Protein AF-A0A2A4NAD3-F1 (afdb_monomer_lite)

Foldseek 3Di:
DADDPVLLVVLLVVLVVLPDPDPVVSVVCSVVLRVQLVVVVVVVDDSVVSNVVSVCVCPRSSSVVVNVVVVVVVVVVLVVVVVVVVVVVVVVLVVLVVVLVCLLVVQVVVCVVVVHCVSNVVSVVVSVVSVVCVVVPDDCPVVVVVSVD

Sequence (149 aa):
MTLTEEQIDIVDQGIYKSGVTMQSLRHDLLDHISCSIEDKMEDGMDFRESFIETFRAFGLGGLRRVQKNTEYTVANRRSFWHYVAISLDYSINVMYLLGSIAYTLLPFVFAYFAGDIKVAIICSPFTLTGLYILRYGIDYKKFALRYLY

Structure (mmCIF, N/CA/C/O backbone):
data_AF-A0A2A4NAD3-F1
#
_entry.id   AF-A0A2A4NAD3-F1
#
loop_
_atom_site.group_PDB
_atom_site.id
_atom_site.type_symbol
_atom_site.label_atom_id
_atom_site.label_alt_id
_atom_site.label_comp_id
_atom_site.label_asym_id
_atom_site.label_entity_id
_atom_site.label_seq_id
_atom_site.pdbx_PDB_ins_code
_atom_site.Cartn_x
_atom_site.Cartn_y
_atom_site.Cartn_z
_atom_site.occupancy
_atom_site.B_iso_or_equiv
_atom_site.auth_seq_id
_atom_site.auth_comp_id
_atom_site.auth_asym_id
_atom_site.auth_atom_id
_atom_site.pdbx_PDB_model_num
ATOM 1 N N . MET A 1 1 ? -4.810 0.269 30.460 1.00 69.81 1 MET A N 1
ATOM 2 C CA . MET A 1 1 ? -5.530 -0.988 30.846 1.00 69.81 1 MET A CA 1
ATOM 3 C C . MET A 1 1 ? -5.542 -1.920 29.626 1.00 69.81 1 MET A C 1
ATOM 5 O O . MET A 1 1 ? -5.452 -1.380 28.541 1.00 69.81 1 MET A O 1
ATOM 9 N N . THR A 1 2 ? -5.612 -3.257 29.736 1.00 84.12 2 THR A N 1
ATOM 10 C CA . THR A 1 2 ? -5.601 -4.150 28.543 1.00 84.12 2 THR A CA 1
ATOM 11 C C . THR A 1 2 ? -6.909 -4.917 28.383 1.00 84.12 2 THR A C 1
ATOM 13 O O . THR A 1 2 ? -7.416 -5.457 29.373 1.00 84.12 2 THR A O 1
ATOM 16 N N . LEU A 1 3 ? -7.437 -5.000 27.160 1.00 89.69 3 LEU A N 1
ATOM 17 C CA . LEU A 1 3 ? -8.633 -5.790 26.864 1.00 89.69 3 LEU A CA 1
ATOM 18 C C . LEU A 1 3 ? -8.374 -7.292 27.022 1.00 89.69 3 LEU A C 1
ATOM 20 O O . LEU A 1 3 ? -7.286 -7.804 26.765 1.00 89.69 3 LEU A O 1
ATOM 24 N N . THR A 1 4 ? -9.408 -8.012 27.446 1.00 93.00 4 THR A N 1
ATOM 25 C CA . THR A 1 4 ? -9.416 -9.480 27.455 1.00 93.00 4 THR A CA 1
ATOM 26 C C . THR A 1 4 ? -9.691 -10.033 26.055 1.00 93.00 4 THR A C 1
ATOM 28 O O . THR A 1 4 ? -10.346 -9.380 25.245 1.00 93.00 4 THR A O 1
ATOM 31 N N . GLU A 1 5 ? -9.273 -11.271 25.787 1.00 91.50 5 GLU A N 1
ATOM 32 C CA . GLU A 1 5 ? -9.544 -11.965 24.513 1.00 91.50 5 GLU A CA 1
ATOM 33 C C . GLU A 1 5 ? -11.044 -11.992 24.156 1.00 91.50 5 GLU A C 1
ATOM 35 O O . GLU A 1 5 ? -11.425 -11.790 23.006 1.00 91.50 5 GLU A O 1
ATOM 40 N N . GLU A 1 6 ? -11.920 -12.164 25.151 1.00 92.88 6 GLU A N 1
ATOM 41 C CA . GLU A 1 6 ? -13.376 -12.132 24.950 1.00 92.88 6 GLU A CA 1
ATOM 42 C C . GLU A 1 6 ? -13.867 -10.746 24.505 1.00 92.88 6 GLU A C 1
ATOM 44 O O . GLU A 1 6 ? -14.735 -10.629 23.640 1.00 92.88 6 GLU A O 1
ATOM 49 N N . GLN A 1 7 ? -13.302 -9.677 25.069 1.00 93.31 7 GLN A N 1
ATOM 50 C CA . GLN A 1 7 ? -13.629 -8.306 24.677 1.00 93.31 7 GLN A CA 1
ATOM 51 C C . GLN A 1 7 ? -13.098 -7.971 23.283 1.00 93.31 7 GLN A C 1
ATOM 53 O O . GLN A 1 7 ? -13.789 -7.290 22.526 1.00 93.31 7 GLN A O 1
ATOM 58 N N . ILE A 1 8 ? -11.917 -8.477 22.924 1.00 94.25 8 ILE A N 1
ATOM 59 C CA . ILE A 1 8 ? -11.346 -8.332 21.581 1.00 94.25 8 ILE A CA 1
ATOM 60 C C . ILE A 1 8 ? -12.257 -9.005 20.544 1.00 94.25 8 ILE A C 1
ATOM 62 O O . ILE A 1 8 ? -12.560 -8.394 19.518 1.00 94.25 8 ILE A O 1
ATOM 66 N N . ASP A 1 9 ? -12.782 -10.202 20.828 1.00 94.88 9 ASP A N 1
ATOM 67 C CA . ASP A 1 9 ? -13.739 -10.870 19.932 1.00 94.88 9 ASP A CA 1
ATOM 68 C C . ASP A 1 9 ? -15.044 -10.067 19.781 1.00 94.88 9 ASP A C 1
ATOM 70 O O . ASP A 1 9 ? -15.564 -9.902 18.675 1.00 94.88 9 ASP A O 1
ATOM 74 N N . ILE A 1 10 ? -15.548 -9.471 20.870 1.00 94.88 10 ILE A N 1
ATOM 75 C CA . ILE A 1 10 ? -16.709 -8.565 20.815 1.00 94.88 10 ILE A CA 1
ATOM 76 C C . ILE A 1 10 ? -16.428 -7.366 19.896 1.00 94.88 10 ILE A C 1
ATOM 78 O O . ILE A 1 10 ? -17.304 -6.967 19.117 1.00 94.88 10 ILE A O 1
ATOM 82 N N . VAL A 1 11 ? -15.221 -6.798 19.960 1.00 94.75 11 VAL A N 1
ATOM 83 C CA . VAL A 1 11 ? -14.804 -5.690 19.094 1.00 94.75 11 VAL A CA 1
ATOM 84 C C . VAL A 1 11 ? -14.717 -6.130 17.634 1.00 94.75 11 VAL A C 1
ATOM 86 O O . VAL A 1 11 ? -15.333 -5.475 16.787 1.00 94.75 11 VAL A O 1
ATOM 89 N N . ASP A 1 12 ? -14.061 -7.253 17.324 1.00 94.75 12 ASP A N 1
ATOM 90 C CA . ASP A 1 12 ? -13.956 -7.769 15.947 1.00 94.75 12 ASP A CA 1
ATOM 91 C C . ASP A 1 12 ? -15.343 -8.055 15.351 1.00 94.75 12 ASP A C 1
ATOM 93 O O . ASP A 1 12 ? -15.659 -7.632 14.232 1.00 94.75 12 ASP A O 1
ATOM 97 N N . GLN A 1 13 ? -16.240 -8.666 16.132 1.00 94.00 13 GLN A N 1
ATOM 98 C CA 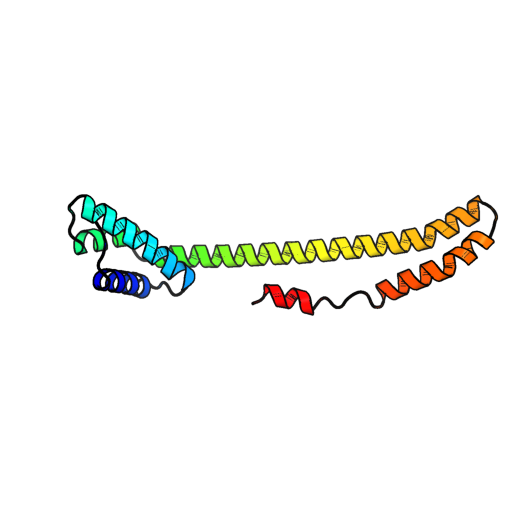. GLN A 1 13 ? -17.628 -8.869 15.723 1.00 94.00 13 GLN A CA 1
ATOM 99 C C . GLN A 1 13 ? -18.372 -7.547 15.492 1.00 94.00 13 GLN A C 1
ATOM 101 O O . GLN A 1 13 ? -19.190 -7.455 14.572 1.00 94.00 13 GLN A O 1
ATOM 106 N N . GLY A 1 14 ? -18.115 -6.518 16.303 1.00 92.31 14 GLY A N 1
ATOM 107 C CA . GLY A 1 14 ? -18.671 -5.176 16.124 1.00 92.31 14 GLY A CA 1
ATOM 108 C C . GLY A 1 14 ? -18.222 -4.528 14.810 1.00 92.31 14 GLY A C 1
ATOM 109 O O . GLY A 1 14 ? -19.046 -3.978 14.067 1.00 92.31 14 GLY A O 1
ATOM 110 N N . ILE A 1 15 ? -16.936 -4.651 14.475 1.00 93.38 15 ILE A N 1
ATOM 111 C CA . ILE A 1 15 ? -16.359 -4.157 13.217 1.00 93.38 15 ILE A CA 1
ATOM 112 C C . ILE A 1 15 ? -16.960 -4.913 12.026 1.00 93.38 15 ILE A C 1
ATOM 114 O O . ILE A 1 15 ? -17.416 -4.294 11.059 1.00 93.38 15 ILE A O 1
ATOM 118 N N . TYR A 1 16 ? -17.047 -6.242 12.117 1.00 91.38 16 TYR A N 1
ATOM 119 C CA . TYR A 1 16 ? -17.644 -7.079 11.079 1.00 91.38 16 TYR A CA 1
ATOM 120 C C . TYR A 1 16 ? -19.122 -6.733 10.834 1.00 91.38 16 TYR A C 1
ATOM 122 O O . TYR A 1 16 ? -19.528 -6.488 9.696 1.00 91.38 16 TYR A O 1
ATOM 130 N N . LYS A 1 17 ? -19.926 -6.610 11.901 1.00 91.31 17 LYS A N 1
ATOM 131 C CA . LYS A 1 17 ? -21.349 -6.216 11.823 1.00 91.31 17 LYS A CA 1
ATOM 132 C C . LYS A 1 17 ? -21.550 -4.808 11.261 1.00 91.31 17 LYS A C 1
ATOM 134 O O . LYS A 1 17 ? -22.594 -4.528 10.678 1.00 91.31 17 LYS A O 1
ATOM 139 N N . SER A 1 18 ? -20.547 -3.940 11.377 1.00 88.38 18 SER A N 1
ATOM 140 C CA . SER A 1 18 ? -20.560 -2.597 10.784 1.00 88.38 18 SER A CA 1
ATOM 141 C C . SER A 1 18 ? -20.356 -2.599 9.260 1.00 88.38 18 SER A C 1
ATOM 143 O O . SER A 1 18 ? -20.428 -1.544 8.623 1.00 88.38 18 SER A O 1
ATOM 145 N N . GLY A 1 19 ? -20.144 -3.777 8.658 1.00 87.19 19 GLY A N 1
ATOM 146 C CA . GLY A 1 19 ? -20.051 -3.975 7.213 1.00 87.19 19 GLY A CA 1
ATOM 147 C C . GLY A 1 19 ? -18.632 -3.878 6.657 1.00 87.19 19 GLY A C 1
ATOM 148 O O . GLY A 1 19 ? -18.482 -3.631 5.461 1.00 87.19 19 GLY A O 1
ATOM 149 N N . VAL A 1 20 ? -17.609 -4.043 7.503 1.00 91.75 20 VAL A N 1
ATOM 150 C CA . VAL A 1 20 ? -16.210 -4.111 7.065 1.00 91.75 20 VAL A CA 1
ATOM 151 C C . VAL A 1 20 ? -15.900 -5.533 6.589 1.00 91.75 20 VAL A C 1
ATOM 153 O O . VAL A 1 20 ? -15.885 -6.477 7.375 1.00 91.75 20 VAL A O 1
ATOM 156 N N . THR A 1 21 ? -15.662 -5.691 5.290 1.00 89.81 21 THR A N 1
ATOM 157 C CA . THR A 1 21 ? -15.355 -6.968 4.627 1.00 89.81 21 THR A CA 1
ATOM 158 C C . THR A 1 21 ? -13.881 -7.112 4.254 1.00 89.81 21 THR A C 1
ATOM 160 O O . THR A 1 21 ? -13.426 -8.224 3.997 1.00 89.81 21 THR A O 1
ATOM 163 N N . MET A 1 22 ? -13.123 -6.013 4.194 1.00 89.31 22 MET A N 1
ATOM 164 C CA . MET A 1 22 ? -11.706 -6.053 3.826 1.00 89.31 22 MET A CA 1
ATOM 165 C C . MET A 1 22 ? -10.851 -6.498 5.020 1.00 89.31 22 MET A C 1
ATOM 167 O O . MET A 1 22 ? -10.743 -5.773 6.004 1.00 89.31 22 MET A O 1
ATOM 171 N N . GLN A 1 23 ? -10.229 -7.679 4.925 1.00 89.88 23 GLN A N 1
ATOM 172 C CA . GLN A 1 23 ? -9.534 -8.322 6.050 1.00 89.88 23 GLN A CA 1
ATOM 173 C C . GLN A 1 23 ? -8.359 -7.505 6.603 1.00 89.88 23 GLN A C 1
ATOM 175 O O . GLN A 1 23 ? -8.239 -7.381 7.817 1.00 89.88 23 GLN A O 1
ATOM 180 N N . SER A 1 24 ? -7.521 -6.932 5.732 1.00 88.56 24 SER A N 1
ATOM 181 C CA . SER A 1 24 ? -6.380 -6.106 6.155 1.00 88.56 24 SER A CA 1
ATOM 182 C C . SER A 1 24 ? -6.840 -4.900 6.968 1.00 88.56 24 SER A C 1
ATOM 184 O O . SER A 1 24 ? -6.401 -4.707 8.092 1.00 88.56 24 SER A O 1
ATOM 186 N N . LEU A 1 25 ? -7.825 -4.163 6.454 1.00 92.44 25 LEU A N 1
ATOM 187 C CA . LEU A 1 25 ? -8.406 -3.034 7.172 1.00 92.44 25 LEU A CA 1
ATOM 188 C C . LEU A 1 25 ? -9.136 -3.461 8.444 1.00 92.44 25 LEU A C 1
ATOM 190 O O . LEU A 1 25 ? -9.126 -2.713 9.409 1.00 92.44 25 LEU A O 1
ATOM 194 N N . ARG A 1 26 ? -9.785 -4.630 8.471 1.00 93.31 26 ARG A N 1
ATOM 195 C CA . ARG A 1 26 ? -10.425 -5.127 9.694 1.00 93.31 26 ARG A CA 1
ATOM 196 C C . ARG A 1 26 ? -9.398 -5.328 10.806 1.00 93.31 26 ARG A C 1
ATOM 198 O O . ARG A 1 26 ? -9.680 -4.948 11.932 1.00 93.31 26 ARG A O 1
ATOM 205 N N . HIS A 1 27 ? -8.230 -5.880 10.481 1.00 92.62 27 HIS A N 1
ATOM 206 C CA . HIS A 1 27 ? -7.140 -6.052 11.439 1.00 92.62 27 HIS A CA 1
ATOM 207 C C . HIS A 1 27 ? -6.610 -4.703 11.944 1.00 92.62 27 HIS A C 1
ATOM 209 O O . HIS A 1 27 ? -6.535 -4.503 13.151 1.00 92.62 27 HIS A O 1
ATOM 215 N N . ASP A 1 28 ? -6.367 -3.750 11.038 1.00 92.69 28 ASP A N 1
ATOM 216 C CA . ASP A 1 28 ? -5.915 -2.400 11.405 1.00 92.69 28 ASP A CA 1
ATOM 217 C C . ASP A 1 28 ? -6.958 -1.658 12.266 1.00 92.69 28 ASP A C 1
ATOM 219 O O . ASP A 1 28 ? -6.629 -0.965 13.227 1.00 92.69 28 ASP A O 1
ATOM 223 N N . LEU A 1 29 ? -8.245 -1.806 11.933 1.00 94.12 29 LEU A N 1
ATOM 224 C CA . LEU A 1 29 ? -9.343 -1.230 12.708 1.00 94.12 29 LEU A CA 1
ATOM 225 C C . LEU A 1 29 ? -9.490 -1.902 14.069 1.00 94.12 29 LEU A C 1
ATOM 227 O O . LEU A 1 29 ? -9.814 -1.209 15.026 1.00 94.12 29 LEU A O 1
ATOM 231 N N . LEU A 1 30 ? -9.281 -3.216 14.163 1.00 95.25 30 LEU A N 1
ATOM 232 C CA . LEU A 1 30 ? -9.338 -3.938 15.430 1.00 95.25 30 LEU A CA 1
ATOM 233 C C . LEU A 1 30 ? -8.277 -3.408 16.390 1.00 95.25 30 LEU A C 1
ATOM 235 O O . LEU A 1 30 ? -8.620 -3.103 17.527 1.00 95.25 30 LEU A O 1
ATOM 239 N N . ASP A 1 31 ? -7.045 -3.226 15.919 1.00 94.12 31 ASP A N 1
ATOM 240 C CA . ASP A 1 31 ? -5.946 -2.678 16.719 1.00 94.12 31 ASP A CA 1
ATOM 241 C C . ASP A 1 31 ? -6.266 -1.248 17.188 1.00 94.12 31 ASP A C 1
ATOM 243 O O . ASP A 1 31 ? -6.340 -0.968 18.384 1.00 94.12 31 ASP A O 1
ATOM 247 N N . HIS A 1 32 ? -6.612 -0.357 16.254 1.00 93.38 32 HIS A N 1
ATOM 248 C CA . HIS A 1 32 ? -6.914 1.038 16.579 1.00 93.38 32 HIS A CA 1
ATOM 249 C C . HIS A 1 32 ? -8.144 1.228 17.474 1.00 93.38 32 HIS A C 1
ATOM 251 O O . HIS A 1 32 ? -8.141 2.089 18.355 1.00 93.38 32 HIS A O 1
ATOM 257 N N . ILE A 1 33 ? -9.214 0.463 17.247 1.00 94.75 33 ILE A N 1
ATOM 258 C CA . ILE A 1 33 ? -10.427 0.547 18.069 1.00 94.75 33 ILE A CA 1
ATOM 259 C C . ILE A 1 33 ? -10.162 -0.041 19.454 1.00 94.75 33 ILE A C 1
ATOM 261 O O . ILE A 1 33 ? -10.637 0.532 20.432 1.00 94.75 33 ILE A O 1
ATOM 265 N N . SER A 1 34 ? -9.394 -1.129 19.550 1.00 95.12 34 SER A N 1
ATOM 266 C CA . SER A 1 34 ? -9.009 -1.723 20.834 1.00 95.12 34 SER A CA 1
ATOM 267 C C . SER A 1 34 ? -8.216 -0.732 21.678 1.00 95.12 34 SER A C 1
ATOM 269 O O . SER A 1 34 ? -8.659 -0.424 22.781 1.00 95.12 34 SER A O 1
ATOM 271 N N . CYS A 1 35 ? -7.156 -0.124 21.131 1.00 94.19 35 CYS A N 1
ATOM 272 C CA . CYS A 1 35 ? -6.388 0.896 21.852 1.00 94.19 35 CYS A CA 1
ATOM 273 C C . CYS A 1 35 ? -7.265 2.080 22.288 1.00 94.19 35 CYS A C 1
ATOM 275 O O . CYS A 1 35 ? -7.202 2.515 23.431 1.00 94.19 35 CYS A O 1
ATOM 277 N N . SER A 1 36 ? -8.163 2.562 21.420 1.00 94.75 36 SER A N 1
ATOM 278 C CA . SER A 1 36 ? -9.056 3.669 21.786 1.00 94.75 36 SER A CA 1
ATOM 279 C C . SER A 1 36 ? -10.049 3.312 22.900 1.00 94.75 36 SER A C 1
ATOM 281 O O . SER A 1 36 ? -10.497 4.210 23.614 1.00 94.75 36 SER A O 1
ATOM 283 N N . ILE A 1 37 ? -10.452 2.045 23.019 1.00 95.56 37 ILE A N 1
ATOM 284 C CA . ILE A 1 37 ? -11.297 1.570 24.121 1.00 95.56 37 ILE A CA 1
ATOM 285 C C . ILE A 1 37 ? -10.460 1.449 25.398 1.00 95.56 37 ILE A C 1
ATOM 287 O O . ILE A 1 37 ? -10.928 1.849 26.459 1.00 95.56 37 ILE A O 1
ATOM 291 N N . GLU A 1 38 ? -9.235 0.936 25.296 1.00 95.00 38 GLU A N 1
ATOM 292 C CA . GLU A 1 38 ? -8.295 0.809 26.414 1.00 95.00 38 GLU A CA 1
ATOM 293 C C . GLU A 1 38 ? -7.969 2.157 27.056 1.00 95.00 38 GLU A C 1
ATOM 295 O O . GLU A 1 38 ? -8.030 2.261 28.282 1.00 95.00 38 GLU A O 1
ATOM 300 N N . ASP A 1 39 ? -7.715 3.187 26.244 1.00 94.69 39 ASP A N 1
ATOM 301 C CA . ASP A 1 39 ? -7.455 4.555 26.707 1.00 94.69 39 ASP A CA 1
ATOM 302 C C . ASP A 1 39 ? -8.638 5.098 27.529 1.00 94.69 39 ASP A C 1
ATOM 304 O O . ASP A 1 39 ? -8.475 5.621 28.628 1.00 94.69 39 ASP A O 1
ATOM 308 N N . LYS A 1 40 ? -9.868 4.901 27.044 1.00 93.62 40 LYS A N 1
ATOM 309 C CA . LYS A 1 40 ? -11.086 5.345 27.743 1.00 93.62 40 LYS A CA 1
ATOM 310 C C . LYS A 1 40 ? -11.350 4.574 29.029 1.00 93.62 40 LYS A C 1
ATOM 312 O O . LYS A 1 40 ? -11.830 5.142 30.009 1.00 93.62 40 LYS A O 1
ATOM 317 N N . MET A 1 41 ? -11.041 3.281 29.030 1.00 94.62 41 MET A N 1
ATOM 318 C CA . MET A 1 41 ? -11.124 2.465 30.236 1.00 94.62 41 MET A CA 1
ATOM 319 C C . MET A 1 41 ? -10.084 2.892 31.276 1.00 94.62 41 MET A C 1
ATOM 321 O O . MET A 1 41 ? -10.352 2.819 32.474 1.00 94.62 41 MET A O 1
ATOM 325 N N . GLU A 1 42 ? -8.919 3.373 30.840 1.00 93.69 42 GLU A N 1
ATOM 326 C CA . GLU A 1 42 ? -7.904 3.954 31.723 1.00 93.69 42 GLU A CA 1
ATOM 327 C C . GLU A 1 42 ? -8.364 5.275 32.356 1.00 93.69 42 GLU A C 1
ATOM 329 O O . GLU A 1 42 ? -8.108 5.503 33.538 1.00 93.69 42 GLU A O 1
ATOM 334 N N . ASP A 1 43 ? -9.161 6.063 31.631 1.00 92.06 43 ASP A N 1
ATOM 335 C CA . ASP A 1 43 ? -9.845 7.259 32.145 1.00 92.06 43 ASP A CA 1
ATOM 336 C C . ASP A 1 43 ? -11.034 6.943 33.083 1.00 92.06 43 ASP A C 1
ATOM 338 O O . ASP A 1 43 ? -11.702 7.847 33.594 1.00 92.06 43 ASP A O 1
ATOM 342 N N . GLY A 1 44 ? -11.295 5.659 33.353 1.00 91.19 44 GLY A N 1
ATOM 343 C CA . GLY A 1 44 ? -12.286 5.191 34.323 1.00 91.19 44 GLY A CA 1
ATOM 344 C C . GLY A 1 44 ? -13.663 4.850 33.747 1.00 91.19 44 GLY A C 1
ATOM 345 O O . GLY A 1 44 ? -14.567 4.550 34.530 1.00 91.19 44 GLY A O 1
ATOM 346 N N . MET A 1 45 ? -13.847 4.865 32.420 1.00 93.00 45 MET A N 1
ATOM 347 C CA . MET A 1 45 ? -15.080 4.364 31.796 1.00 93.00 45 MET A CA 1
ATOM 348 C C . MET A 1 45 ? -15.161 2.837 31.834 1.00 93.00 45 MET A C 1
ATOM 350 O O . MET A 1 45 ? -14.160 2.122 31.775 1.00 93.00 45 MET A O 1
ATOM 354 N N . ASP A 1 46 ? -16.385 2.307 31.864 1.00 94.56 46 ASP A N 1
ATOM 355 C CA . ASP A 1 46 ? -16.585 0.873 31.683 1.00 94.56 46 ASP A CA 1
ATOM 356 C C . ASP A 1 46 ? -16.374 0.455 30.212 1.00 94.56 46 ASP A C 1
ATOM 358 O O . ASP A 1 46 ? -16.441 1.268 29.284 1.00 94.56 46 ASP A O 1
ATOM 362 N N . PHE A 1 47 ? -16.114 -0.834 29.980 1.00 92.88 47 PHE A N 1
ATOM 363 C CA . PHE A 1 47 ? -15.874 -1.367 28.634 1.00 92.88 47 PHE A CA 1
ATOM 364 C C . PHE A 1 47 ? -17.037 -1.106 27.668 1.00 92.88 47 PHE A C 1
ATOM 366 O O . PHE A 1 47 ? -16.822 -0.777 26.504 1.00 92.88 47 PHE A O 1
ATOM 373 N N . ARG A 1 48 ? -18.282 -1.268 28.123 1.00 93.38 48 ARG A N 1
ATOM 374 C CA . ARG A 1 48 ? -19.469 -1.142 27.273 1.00 93.38 48 ARG A CA 1
ATOM 375 C C . ARG A 1 48 ? -19.704 0.313 26.882 1.00 93.38 48 ARG A C 1
ATOM 377 O O . ARG A 1 48 ? -20.064 0.576 25.735 1.00 93.38 48 ARG A O 1
ATOM 384 N N . GLU A 1 49 ? -19.508 1.237 27.811 1.00 93.88 49 GLU A N 1
ATOM 385 C CA . GLU A 1 49 ? -19.553 2.674 27.570 1.00 93.88 49 GLU A CA 1
ATOM 386 C C . GLU A 1 49 ? -18.452 3.086 26.589 1.00 93.88 49 GLU A C 1
ATOM 388 O O . GLU A 1 49 ? -18.759 3.642 25.530 1.00 93.88 49 GLU A O 1
ATOM 393 N N . SER A 1 50 ? -17.210 2.678 26.861 1.00 95.19 50 SER A N 1
ATOM 394 C CA . SER A 1 50 ? -16.047 2.921 26.000 1.00 95.19 50 SER A CA 1
ATOM 395 C C . SER A 1 50 ? -16.255 2.369 24.586 1.00 95.19 50 SER A C 1
ATOM 397 O O . SER A 1 50 ? -15.975 3.048 23.594 1.00 95.19 50 SER A O 1
ATOM 399 N N . PHE A 1 51 ? -16.818 1.164 24.466 1.00 93.81 51 PHE A N 1
ATOM 400 C CA . PHE A 1 51 ? -17.168 0.533 23.194 1.00 93.81 51 PHE A CA 1
ATOM 401 C C . PHE A 1 51 ? -18.215 1.346 22.424 1.00 93.81 51 PHE A C 1
ATOM 403 O O . PHE A 1 51 ? -18.002 1.707 21.264 1.00 93.81 51 PHE A O 1
ATOM 410 N N . ILE A 1 52 ? -19.348 1.667 23.061 1.00 92.94 52 ILE A N 1
ATOM 411 C CA . ILE A 1 52 ? -20.442 2.410 22.421 1.00 92.94 52 ILE A CA 1
ATOM 412 C C . ILE A 1 52 ? -19.956 3.783 21.971 1.00 92.94 52 ILE A C 1
ATOM 414 O O . ILE A 1 52 ? -20.271 4.209 20.860 1.00 92.94 52 ILE A O 1
ATOM 418 N N . GLU A 1 53 ? -19.208 4.482 22.816 1.00 94.56 53 GLU A N 1
ATOM 419 C CA . GLU A 1 53 ? -18.722 5.820 22.516 1.00 94.56 53 GLU A CA 1
ATOM 420 C C . GLU A 1 53 ? -17.704 5.804 21.368 1.00 94.56 53 GLU A C 1
ATOM 422 O O . GLU A 1 53 ? -17.787 6.630 20.459 1.00 94.56 53 GLU A O 1
ATOM 427 N N . THR A 1 54 ? -16.793 4.827 21.349 1.00 93.44 54 THR A N 1
ATOM 428 C CA . THR A 1 54 ? -15.803 4.667 20.272 1.00 93.44 54 THR A CA 1
ATOM 429 C C . THR A 1 54 ? -16.478 4.367 18.936 1.00 93.44 54 THR A C 1
ATOM 431 O O . THR A 1 54 ? -16.225 5.059 17.952 1.00 93.44 54 THR A O 1
ATOM 434 N N . PHE A 1 55 ? -17.431 3.431 18.887 1.00 91.69 55 PHE A N 1
ATOM 435 C CA . PHE A 1 55 ? -18.196 3.166 17.661 1.00 91.69 55 PHE A CA 1
ATOM 436 C C . PHE A 1 55 ? -19.094 4.345 17.256 1.00 91.69 55 PHE A C 1
ATOM 438 O O . PHE A 1 55 ? -19.262 4.619 16.065 1.00 91.69 55 PHE A O 1
ATOM 445 N N . ARG A 1 56 ? -19.648 5.086 18.223 1.00 91.44 56 ARG A N 1
ATOM 446 C CA . ARG A 1 56 ? -20.435 6.299 17.960 1.00 91.44 56 ARG A CA 1
ATOM 447 C C . ARG A 1 56 ? -19.577 7.412 17.360 1.00 91.44 56 ARG A C 1
ATOM 449 O O . ARG A 1 56 ? -20.086 8.126 16.499 1.00 91.44 56 ARG A O 1
ATOM 456 N N . ALA A 1 57 ? -18.305 7.530 17.743 1.00 90.56 57 ALA A N 1
ATOM 457 C CA . ALA A 1 57 ? -17.379 8.519 17.188 1.00 90.56 57 ALA A CA 1
ATOM 458 C C . ALA A 1 57 ? -17.165 8.345 15.672 1.00 90.56 57 ALA A C 1
ATOM 460 O O . ALA A 1 57 ? -17.042 9.330 14.946 1.00 90.56 57 ALA A O 1
ATOM 461 N N . PHE A 1 58 ? -17.218 7.109 15.162 1.00 87.81 58 PHE A N 1
ATOM 462 C CA . PHE A 1 58 ? -17.209 6.853 13.715 1.00 87.81 58 PHE A CA 1
ATOM 463 C C . PHE A 1 58 ? -18.521 7.268 13.025 1.00 87.81 58 PHE A C 1
ATOM 465 O O . PHE A 1 58 ? -18.530 7.580 11.830 1.00 87.81 58 PHE A O 1
ATOM 472 N N . GLY A 1 59 ? -19.627 7.305 13.768 1.00 86.50 59 GLY A N 1
ATOM 473 C CA . GLY A 1 59 ? -20.960 7.620 13.267 1.00 86.50 59 GLY A CA 1
ATOM 474 C C . GLY A 1 59 ? -21.607 6.474 12.481 1.00 86.50 59 GLY A C 1
ATOM 475 O O . GLY A 1 59 ? -20.996 5.445 12.182 1.00 86.50 59 GLY A O 1
ATOM 476 N N . LEU A 1 60 ? -22.880 6.657 12.120 1.00 81.81 60 LEU A N 1
ATOM 477 C CA . LEU A 1 60 ? -23.648 5.671 11.352 1.00 81.81 60 LEU A CA 1
ATOM 478 C C . LEU A 1 60 ? -22.968 5.376 10.006 1.00 81.81 60 LEU A C 1
ATOM 480 O O . LEU A 1 60 ? -22.817 6.259 9.162 1.00 81.81 60 LEU A O 1
ATOM 484 N N . GLY A 1 61 ? -22.550 4.123 9.810 1.00 84.25 61 GLY A N 1
ATOM 485 C CA . GLY A 1 61 ? -21.853 3.688 8.596 1.00 84.25 61 GLY A CA 1
ATOM 486 C C . GLY A 1 61 ? -20.428 4.239 8.439 1.00 84.25 61 GLY A C 1
ATOM 487 O O . GLY A 1 61 ? -19.854 4.112 7.356 1.00 84.25 61 GLY A O 1
ATOM 488 N N . GLY A 1 62 ? -19.843 4.832 9.486 1.00 89.00 62 GLY A N 1
ATOM 489 C CA . GLY A 1 62 ? -18.501 5.417 9.452 1.00 89.00 62 GLY A CA 1
ATOM 490 C C . GLY A 1 62 ? -17.417 4.429 9.037 1.00 89.00 62 GLY A C 1
ATOM 491 O O . GLY A 1 62 ? -16.663 4.704 8.106 1.00 89.00 62 GLY A O 1
ATOM 492 N N . LEU A 1 63 ? -17.399 3.244 9.651 1.00 90.69 63 LEU A N 1
ATOM 493 C CA . LEU A 1 63 ? -16.430 2.187 9.333 1.00 90.69 63 LEU A CA 1
ATOM 494 C C . LEU A 1 63 ? -16.551 1.703 7.881 1.00 90.69 63 LEU A C 1
ATOM 496 O O . LEU A 1 63 ? -15.551 1.535 7.185 1.00 90.69 63 LEU A O 1
ATOM 500 N N . ARG A 1 64 ? -17.778 1.586 7.361 1.00 90.38 64 ARG A N 1
ATOM 501 C CA . ARG A 1 64 ? -18.012 1.254 5.949 1.00 90.38 64 ARG A CA 1
ATOM 502 C C . ARG A 1 64 ? -17.497 2.344 5.004 1.00 90.38 64 ARG A C 1
ATOM 504 O O . ARG A 1 64 ? -16.994 2.038 3.924 1.00 90.38 64 ARG A O 1
ATOM 511 N N . ARG A 1 65 ? -17.599 3.620 5.392 1.00 90.19 65 ARG A N 1
ATOM 512 C CA . ARG A 1 65 ? -17.020 4.738 4.630 1.00 90.19 65 ARG A CA 1
ATOM 513 C C . ARG A 1 65 ? -15.493 4.689 4.637 1.00 90.19 65 ARG A C 1
ATOM 515 O O . ARG A 1 65 ? -14.900 4.921 3.587 1.00 90.19 65 ARG A O 1
ATOM 522 N N . VAL A 1 66 ? -1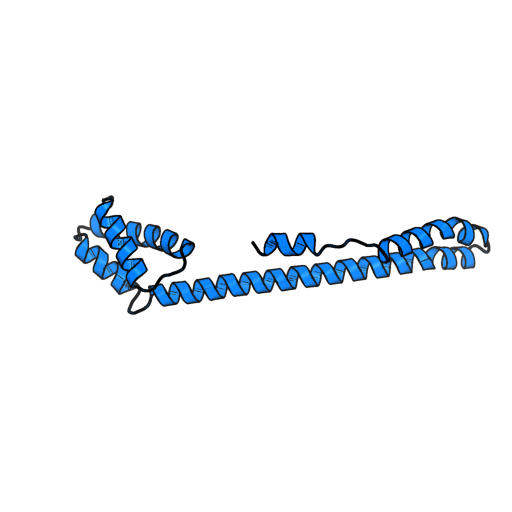4.876 4.350 5.772 1.00 91.06 66 VAL A N 1
ATOM 523 C CA . VAL A 1 66 ? -13.423 4.120 5.852 1.00 91.06 66 VAL A CA 1
ATOM 524 C C . VAL A 1 66 ? -13.020 3.027 4.865 1.00 91.06 66 VAL A C 1
ATOM 526 O O . VAL A 1 66 ? -12.158 3.277 4.029 1.00 91.06 66 VAL A O 1
ATOM 529 N N . GLN A 1 67 ? -13.716 1.885 4.851 1.00 92.06 67 GLN A N 1
ATOM 530 C CA . GLN A 1 67 ? -13.444 0.833 3.868 1.00 92.06 67 GLN A CA 1
ATOM 531 C C . GLN A 1 67 ? -13.557 1.326 2.428 1.00 92.06 67 GLN A C 1
ATOM 533 O O . GLN A 1 67 ? -12.628 1.130 1.651 1.00 92.06 67 GLN A O 1
ATOM 538 N N . LYS A 1 68 ? -14.655 1.999 2.073 1.00 91.69 68 LYS A N 1
ATOM 539 C CA . LYS A 1 68 ? -14.855 2.502 0.708 1.00 91.69 68 LYS A CA 1
ATOM 540 C C . LYS A 1 68 ? -13.729 3.451 0.275 1.00 91.69 68 LYS A C 1
ATOM 542 O O . LYS A 1 68 ? -13.277 3.396 -0.867 1.00 91.69 68 LYS A O 1
ATOM 547 N N . ASN A 1 69 ? -13.263 4.309 1.181 1.00 90.25 69 ASN A N 1
ATOM 548 C CA . ASN A 1 69 ? -12.159 5.227 0.911 1.00 90.25 69 ASN A CA 1
ATOM 549 C C . ASN A 1 69 ? -10.828 4.483 0.746 1.00 90.25 69 ASN A C 1
ATOM 551 O O . ASN A 1 69 ? -10.046 4.819 -0.148 1.00 90.25 69 ASN A O 1
ATOM 555 N N . THR A 1 70 ? -10.575 3.460 1.563 1.00 90.75 70 THR A N 1
ATOM 556 C CA . THR A 1 70 ? -9.372 2.632 1.447 1.00 90.75 70 THR A CA 1
ATOM 557 C C . THR A 1 70 ? -9.387 1.821 0.153 1.00 90.75 70 THR A C 1
ATOM 559 O O . THR A 1 70 ? -8.402 1.846 -0.577 1.00 90.75 70 THR A O 1
ATOM 562 N N . GLU A 1 71 ? -10.509 1.187 -0.200 1.00 90.75 71 GLU A N 1
ATOM 563 C CA . GLU A 1 71 ? -10.694 0.486 -1.479 1.00 90.75 71 GLU A CA 1
ATOM 564 C C . GLU A 1 71 ? -10.422 1.413 -2.666 1.00 90.75 71 GLU A C 1
ATOM 566 O O . GLU A 1 71 ? -9.643 1.068 -3.555 1.00 90.75 71 GLU A O 1
ATOM 571 N N . TYR A 1 72 ? -10.999 2.620 -2.655 1.00 87.31 72 TYR A N 1
ATOM 572 C CA . TYR A 1 72 ? -10.755 3.625 -3.687 1.00 87.31 72 TYR A CA 1
ATOM 573 C C . TYR A 1 72 ? -9.275 4.017 -3.766 1.00 87.31 72 TYR A C 1
ATOM 575 O O . TYR A 1 72 ? -8.711 4.095 -4.855 1.00 87.31 72 TYR A O 1
ATOM 583 N N . THR A 1 73 ? -8.621 4.225 -2.624 1.00 86.62 73 THR A N 1
ATOM 584 C CA . THR A 1 73 ? -7.209 4.628 -2.564 1.00 86.62 73 THR A CA 1
ATOM 585 C C . THR A 1 73 ? -6.286 3.521 -3.065 1.00 86.62 73 THR A C 1
ATOM 587 O O . THR A 1 73 ? -5.381 3.783 -3.857 1.00 86.62 73 THR A O 1
ATOM 590 N N . VAL A 1 74 ? -6.529 2.274 -2.656 1.00 85.88 74 VAL A N 1
ATOM 591 C CA . VAL A 1 74 ? -5.777 1.099 -3.116 1.00 85.88 74 VAL A CA 1
ATOM 592 C C . VAL A 1 74 ? -5.978 0.895 -4.615 1.00 85.88 74 VAL A C 1
ATOM 594 O O . VAL A 1 74 ? -4.996 0.712 -5.338 1.00 85.88 74 VAL A O 1
ATOM 597 N N . ALA A 1 75 ? -7.218 0.995 -5.102 1.00 83.25 75 ALA A N 1
ATOM 598 C CA . ALA A 1 75 ? -7.526 0.905 -6.524 1.00 83.25 75 ALA A CA 1
ATOM 599 C C . ALA A 1 75 ? -6.840 2.024 -7.322 1.00 83.25 75 ALA A C 1
ATOM 601 O O . ALA A 1 75 ? -6.184 1.750 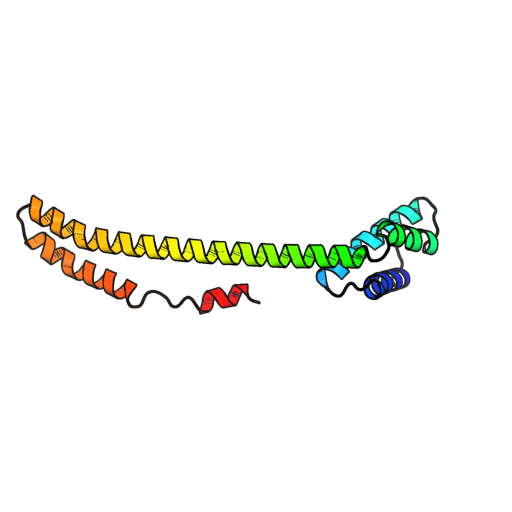-8.323 1.00 83.25 75 ALA A O 1
ATOM 602 N N . ASN A 1 76 ? -6.914 3.272 -6.855 1.00 83.12 76 ASN A N 1
ATOM 603 C CA . ASN A 1 76 ? -6.293 4.413 -7.521 1.00 83.12 76 ASN A CA 1
ATOM 604 C C . ASN A 1 76 ? -4.761 4.312 -7.532 1.00 83.12 76 ASN A C 1
ATOM 606 O O . ASN A 1 76 ? -4.134 4.551 -8.561 1.00 83.12 76 ASN A O 1
ATOM 610 N N . ARG A 1 77 ? -4.148 3.889 -6.420 1.00 79.88 77 ARG A N 1
ATOM 611 C CA . ARG A 1 77 ? -2.703 3.634 -6.338 1.00 79.88 77 ARG A CA 1
ATOM 612 C C . ARG A 1 77 ? -2.287 2.531 -7.309 1.00 79.88 77 ARG A C 1
ATOM 614 O O . ARG A 1 77 ? -1.298 2.697 -8.018 1.00 79.88 77 ARG A O 1
ATOM 621 N N . ARG A 1 78 ? -3.042 1.429 -7.373 1.00 79.62 78 ARG A N 1
ATOM 622 C CA . ARG A 1 78 ? -2.806 0.338 -8.332 1.00 79.62 78 ARG A CA 1
ATOM 623 C C . ARG A 1 78 ? -2.881 0.850 -9.773 1.00 79.62 78 ARG A C 1
ATOM 625 O O . ARG A 1 78 ? -1.969 0.579 -10.549 1.00 79.62 78 ARG A O 1
ATOM 632 N N . SER A 1 79 ? -3.911 1.625 -10.110 1.00 75.69 79 SER A N 1
ATOM 633 C CA . SER A 1 79 ? -4.067 2.233 -11.437 1.00 75.69 79 SER A CA 1
ATOM 634 C C . SER A 1 79 ? -2.916 3.181 -11.776 1.00 75.69 79 SER A C 1
ATOM 636 O O . SER A 1 79 ? -2.360 3.100 -12.865 1.00 75.69 79 SER A O 1
ATOM 638 N N . PHE A 1 80 ? -2.499 4.036 -10.841 1.00 80.81 80 PHE A N 1
ATOM 639 C CA . PHE A 1 80 ? -1.362 4.936 -11.034 1.00 80.81 80 PHE A CA 1
ATOM 640 C C . PHE A 1 80 ? -0.075 4.172 -11.370 1.00 80.81 80 PHE A C 1
ATOM 642 O O . PHE A 1 80 ? 0.564 4.464 -12.380 1.00 80.81 80 PHE A O 1
ATOM 649 N N . TRP A 1 81 ? 0.279 3.153 -10.580 1.00 81.69 81 TRP A N 1
ATOM 650 C CA . TRP A 1 81 ? 1.472 2.341 -10.844 1.00 81.69 81 TRP A CA 1
ATOM 651 C C . TRP A 1 81 ? 1.393 1.583 -12.167 1.00 81.69 81 TRP A C 1
ATOM 653 O O . TRP A 1 81 ? 2.408 1.448 -12.846 1.00 81.69 81 TRP A O 1
A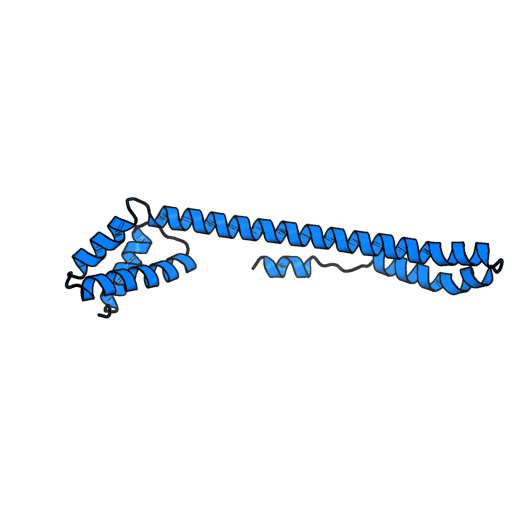TOM 663 N N . HIS A 1 82 ? 0.200 1.137 -12.561 1.00 79.44 82 HIS A N 1
ATOM 664 C CA . HIS A 1 82 ? -0.019 0.533 -13.870 1.00 79.44 82 HIS A CA 1
ATOM 665 C C . HIS A 1 82 ? 0.311 1.511 -15.010 1.00 79.44 82 HIS A C 1
ATOM 667 O O . HIS A 1 82 ? 1.069 1.159 -15.913 1.00 79.44 82 HIS A O 1
ATOM 673 N N . TYR A 1 83 ? -0.172 2.756 -14.942 1.00 82.12 83 TYR A N 1
ATOM 674 C CA . TYR A 1 83 ? 0.146 3.776 -15.947 1.00 82.12 83 TYR A CA 1
ATOM 675 C C . TYR A 1 83 ? 1.628 4.170 -15.954 1.00 82.12 83 TYR A C 1
ATOM 677 O O . TYR A 1 83 ? 2.197 4.352 -17.028 1.00 82.12 83 TYR A O 1
ATOM 685 N N . VAL A 1 84 ? 2.270 4.259 -14.784 1.00 80.44 84 VAL A N 1
ATOM 686 C CA . VAL A 1 84 ? 3.718 4.516 -14.679 1.00 80.44 84 VAL A CA 1
ATOM 687 C C . VAL A 1 84 ? 4.532 3.382 -15.307 1.00 80.44 84 VAL A C 1
ATOM 689 O O . VAL A 1 84 ? 5.495 3.639 -16.023 1.00 80.44 84 VAL A O 1
ATOM 692 N N . ALA A 1 85 ? 4.145 2.124 -15.085 1.00 81.12 85 ALA A N 1
ATOM 693 C CA . ALA A 1 85 ? 4.823 0.985 -15.697 1.00 81.12 85 ALA A CA 1
ATOM 694 C C . ALA A 1 85 ? 4.704 1.013 -17.231 1.00 81.12 85 ALA A C 1
ATOM 696 O O . ALA A 1 85 ? 5.703 0.825 -17.920 1.00 81.12 85 ALA A O 1
ATOM 697 N N . ILE A 1 86 ? 3.510 1.312 -17.761 1.00 78.56 86 ILE A N 1
ATOM 698 C CA . ILE A 1 86 ? 3.284 1.445 -19.211 1.00 78.56 86 ILE A CA 1
ATOM 699 C C . ILE A 1 86 ? 4.090 2.609 -19.802 1.00 78.56 86 ILE A C 1
ATOM 701 O O . ILE A 1 86 ? 4.661 2.477 -20.883 1.00 78.56 86 ILE A O 1
ATOM 705 N N . SER A 1 87 ? 4.153 3.761 -19.129 1.00 74.62 87 SER A N 1
ATOM 706 C CA . SER A 1 87 ? 4.880 4.918 -19.663 1.00 74.62 87 SER A CA 1
ATOM 707 C C . SER A 1 87 ? 6.394 4.696 -19.680 1.00 74.62 87 SER A C 1
ATOM 709 O O . SER A 1 87 ? 7.054 5.063 -20.656 1.00 74.62 87 SER A O 1
ATOM 711 N N . LEU A 1 88 ? 6.947 4.054 -18.646 1.00 81.06 88 LEU A N 1
ATOM 712 C CA . LEU A 1 88 ? 8.350 3.636 -18.620 1.00 81.06 88 LEU A CA 1
ATOM 713 C C . LEU A 1 88 ? 8.648 2.605 -19.715 1.00 81.06 88 LEU A C 1
ATOM 715 O O . LEU A 1 88 ? 9.662 2.740 -20.398 1.00 81.06 88 LEU A O 1
ATOM 719 N N . ASP A 1 89 ? 7.750 1.640 -19.934 1.00 75.25 89 ASP A N 1
ATOM 720 C CA . ASP A 1 89 ? 7.863 0.660 -21.020 1.00 75.25 89 ASP A CA 1
ATOM 721 C C . ASP A 1 89 ? 7.936 1.342 -22.394 1.00 75.25 89 ASP A C 1
ATOM 723 O O . ASP A 1 89 ? 8.879 1.127 -23.160 1.00 75.25 89 ASP A O 1
ATOM 727 N N . TYR A 1 90 ? 7.003 2.250 -22.687 1.00 78.38 90 TYR A N 1
ATOM 728 C CA . TYR A 1 90 ? 7.013 2.984 -23.951 1.00 78.38 90 TYR A CA 1
ATOM 729 C C . TYR A 1 90 ? 8.294 3.813 -24.125 1.00 78.38 90 TYR A C 1
ATOM 731 O O . TYR A 1 90 ? 8.901 3.816 -25.196 1.00 78.38 90 TYR A O 1
ATOM 739 N N . SER A 1 91 ? 8.748 4.473 -23.058 1.00 78.56 91 SER A N 1
ATOM 740 C CA . SER A 1 91 ? 9.951 5.313 -23.082 1.00 78.56 91 SER A CA 1
ATOM 741 C C . SER A 1 91 ? 11.217 4.504 -23.380 1.00 78.56 91 SER A C 1
ATOM 743 O O . SER A 1 91 ? 12.044 4.924 -24.190 1.00 78.56 91 SER A O 1
ATOM 745 N N . ILE A 1 92 ? 11.353 3.322 -22.772 1.00 79.50 92 ILE A N 1
ATOM 746 C CA . ILE A 1 92 ? 12.474 2.405 -23.013 1.00 79.50 92 ILE A CA 1
ATOM 747 C C . ILE A 1 92 ? 12.455 1.907 -24.463 1.00 79.50 92 ILE A C 1
ATOM 749 O O . ILE A 1 92 ? 13.489 1.936 -25.132 1.00 79.50 92 ILE A O 1
ATOM 753 N N . ASN A 1 93 ? 11.287 1.521 -24.984 1.00 75.00 93 ASN A N 1
ATOM 754 C CA . ASN A 1 93 ? 11.144 1.084 -26.375 1.00 75.00 93 ASN A CA 1
ATOM 755 C C . ASN A 1 93 ? 11.508 2.193 -27.375 1.00 75.00 93 ASN A C 1
ATOM 757 O O . ASN A 1 93 ? 12.229 1.942 -28.342 1.00 75.00 93 ASN A O 1
ATOM 761 N N . VAL A 1 94 ? 11.081 3.435 -27.123 1.00 82.88 94 VAL A N 1
ATOM 762 C CA . VAL A 1 94 ? 11.469 4.596 -27.942 1.00 82.88 94 VAL A CA 1
ATOM 763 C C . VAL A 1 94 ? 12.979 4.828 -27.884 1.00 82.88 94 VAL A C 1
ATOM 765 O O . VAL A 1 94 ? 13.599 5.058 -28.921 1.00 82.88 94 VAL A O 1
ATOM 768 N N . MET A 1 95 ? 13.598 4.722 -26.704 1.00 83.50 95 MET A N 1
ATOM 769 C CA . MET A 1 95 ? 15.048 4.862 -26.555 1.00 83.50 95 MET A CA 1
ATOM 770 C C . MET A 1 95 ? 15.810 3.781 -27.332 1.00 83.50 95 MET A C 1
ATOM 772 O O . MET A 1 95 ? 16.775 4.102 -28.026 1.00 83.50 95 MET A O 1
ATOM 776 N N . TYR A 1 96 ? 15.364 2.522 -27.279 1.00 79.31 96 TYR A N 1
ATOM 777 C CA . TYR A 1 96 ? 15.950 1.439 -28.073 1.00 79.31 96 TYR A CA 1
ATOM 778 C C . TYR A 1 96 ? 15.787 1.669 -29.575 1.00 79.31 96 TYR A C 1
ATOM 780 O O . TYR A 1 96 ? 16.744 1.473 -30.327 1.00 79.31 96 TYR A O 1
ATOM 788 N N . LEU A 1 97 ? 14.615 2.130 -30.019 1.00 79.25 97 LEU A N 1
ATOM 789 C CA . LEU A 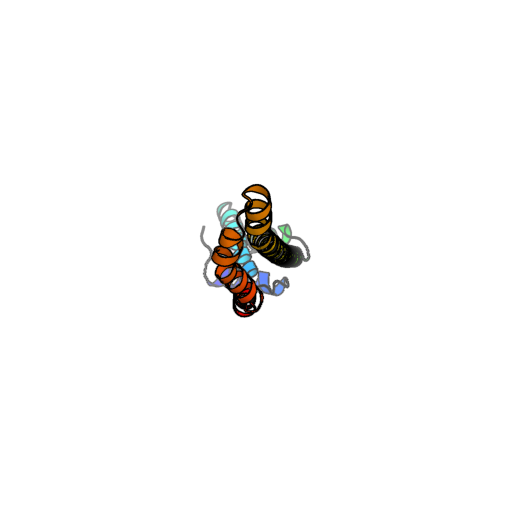1 97 ? 14.379 2.465 -31.420 1.00 79.25 97 LEU A CA 1
ATOM 790 C C . LEU A 1 97 ? 15.330 3.576 -31.884 1.00 79.25 97 LEU A C 1
ATOM 792 O O . LEU A 1 97 ? 16.051 3.392 -32.864 1.00 79.25 97 LEU A O 1
ATOM 796 N N . LEU A 1 98 ? 15.396 4.693 -31.157 1.00 83.06 98 LEU A N 1
ATOM 797 C CA . LEU A 1 98 ? 16.287 5.809 -31.484 1.00 83.06 98 LEU A CA 1
ATOM 798 C C . LEU A 1 98 ? 17.759 5.389 -31.462 1.00 83.06 98 LEU A C 1
ATOM 800 O O . LEU A 1 98 ? 18.499 5.723 -32.385 1.00 83.06 98 LEU A O 1
ATOM 804 N N . GLY A 1 99 ? 18.171 4.610 -30.459 1.00 80.94 99 GLY A N 1
ATOM 805 C CA . GLY A 1 99 ? 19.520 4.060 -30.368 1.00 80.94 99 GLY A CA 1
ATOM 806 C C . GLY A 1 99 ? 19.860 3.163 -31.557 1.00 80.94 99 GLY A C 1
ATOM 807 O O . GLY A 1 99 ? 20.937 3.296 -32.128 1.00 80.94 99 GLY A O 1
ATOM 808 N N . SER A 1 100 ? 18.929 2.310 -31.992 1.00 73.00 100 SER A N 1
ATOM 809 C CA . SER A 1 100 ? 19.128 1.436 -33.154 1.00 73.00 100 SER A CA 1
ATOM 810 C C . SER A 1 100 ? 19.246 2.213 -34.469 1.00 73.00 100 SER A C 1
ATOM 812 O O . SER A 1 100 ? 20.097 1.893 -35.301 1.00 73.00 100 SER A O 1
ATOM 814 N N . ILE A 1 101 ? 18.447 3.273 -34.641 1.00 79.06 101 ILE A N 1
ATOM 815 C CA . ILE A 1 101 ? 18.499 4.153 -35.811 1.00 79.06 101 ILE A CA 1
ATOM 816 C C . ILE A 1 101 ? 19.824 4.908 -35.818 1.00 79.06 101 ILE A C 1
ATOM 818 O O . ILE A 1 101 ? 20.532 4.882 -36.823 1.00 79.06 101 ILE A O 1
ATOM 822 N N . ALA A 1 102 ? 20.185 5.534 -34.695 1.00 81.25 102 ALA A N 1
ATOM 823 C CA . ALA A 1 102 ? 21.441 6.256 -34.549 1.00 81.25 102 ALA A CA 1
ATOM 824 C C . ALA A 1 102 ? 22.622 5.335 -34.854 1.00 81.25 102 ALA A C 1
ATOM 826 O O . ALA A 1 102 ? 23.432 5.651 -35.715 1.00 81.25 102 ALA A O 1
ATOM 827 N N . TYR A 1 103 ? 22.663 4.159 -34.236 1.00 74.81 103 TYR A N 1
ATOM 828 C CA . TYR A 1 103 ? 23.696 3.157 -34.457 1.00 74.81 103 TYR A CA 1
ATOM 829 C C . TYR A 1 103 ? 23.771 2.656 -35.904 1.00 74.81 103 TYR A C 1
ATOM 831 O O . TYR A 1 103 ? 24.858 2.376 -36.401 1.00 74.81 103 TYR A O 1
ATOM 839 N N . THR A 1 104 ? 22.637 2.580 -36.602 1.00 74.00 104 THR A N 1
ATOM 840 C CA . THR A 1 104 ? 22.613 2.209 -38.020 1.00 74.00 104 THR A CA 1
ATOM 841 C C . THR A 1 104 ? 23.121 3.340 -38.907 1.00 74.00 104 THR A C 1
ATOM 843 O O . THR A 1 104 ? 23.883 3.073 -39.826 1.00 74.00 104 THR A O 1
ATOM 846 N N . LEU A 1 105 ? 22.737 4.593 -38.649 1.00 77.62 105 LEU A N 1
ATOM 847 C CA . LEU A 1 105 ? 23.029 5.732 -39.527 1.00 77.62 105 LEU A CA 1
ATOM 848 C C . LEU A 1 105 ? 24.412 6.359 -39.297 1.00 77.62 105 LEU A C 1
ATOM 850 O O . LEU A 1 105 ? 25.047 6.785 -40.263 1.00 77.62 105 LEU A O 1
ATOM 854 N N . LEU A 1 106 ? 24.901 6.404 -38.052 1.00 79.38 106 LEU A N 1
ATOM 855 C CA . LEU A 1 106 ? 26.183 7.034 -37.691 1.00 79.38 106 LEU A CA 1
ATOM 856 C C . LEU A 1 106 ? 27.369 6.505 -38.517 1.00 79.38 106 LEU A C 1
ATOM 858 O O . LEU A 1 106 ? 28.140 7.324 -39.020 1.00 79.38 106 LEU A O 1
ATOM 862 N N . PRO A 1 107 ? 27.512 5.181 -38.731 1.00 77.00 107 PRO A N 1
ATOM 863 C CA . PRO A 1 107 ? 28.581 4.634 -39.561 1.00 77.00 107 PRO A CA 1
ATOM 864 C C . PRO A 1 107 ? 28.530 5.081 -41.025 1.00 77.00 107 PRO A C 1
ATOM 866 O O . PRO A 1 107 ? 29.579 5.333 -41.614 1.00 77.00 107 PRO A O 1
ATOM 869 N N . PHE A 1 108 ? 27.338 5.221 -41.618 1.00 74.88 108 PHE A N 1
ATOM 870 C CA . PHE A 1 108 ? 27.196 5.694 -43.002 1.00 74.88 108 PHE A CA 1
ATOM 871 C C . PHE A 1 108 ? 27.530 7.178 -43.131 1.00 74.88 108 PHE A C 1
ATOM 873 O O . PHE A 1 108 ? 28.218 7.570 -44.072 1.00 74.88 108 PHE A O 1
ATOM 880 N N . VAL A 1 109 ? 27.096 7.996 -42.166 1.00 82.31 109 VAL A N 1
ATOM 881 C CA . VAL A 1 109 ? 27.456 9.420 -42.110 1.00 82.31 109 VAL A CA 1
ATOM 882 C C . VAL A 1 109 ? 28.972 9.571 -41.970 1.00 82.31 109 VAL A C 1
ATOM 884 O O . VAL A 1 109 ? 29.584 10.344 -42.704 1.00 82.31 109 VAL A O 1
ATOM 887 N N . PHE A 1 110 ? 29.601 8.792 -41.089 1.00 77.50 110 PHE A N 1
ATOM 888 C CA . PHE A 1 110 ? 31.050 8.824 -40.908 1.00 77.50 110 PHE A CA 1
ATOM 889 C C . PHE A 1 110 ? 31.808 8.353 -42.157 1.00 77.50 110 PHE A C 1
ATOM 891 O O . PHE A 1 110 ? 32.758 9.012 -42.570 1.00 77.50 110 PHE A O 1
ATOM 898 N N . ALA A 1 111 ? 31.372 7.268 -42.804 1.00 79.00 111 ALA A N 1
ATOM 899 C CA . ALA A 1 111 ? 31.975 6.783 -44.047 1.00 79.00 111 ALA A CA 1
ATOM 900 C C . ALA A 1 111 ? 31.882 7.818 -45.185 1.00 79.00 111 ALA A C 1
ATOM 902 O O . ALA A 1 111 ? 32.838 7.976 -45.943 1.00 79.00 111 ALA A O 1
ATOM 903 N N . TYR A 1 112 ? 30.769 8.557 -45.274 1.00 80.25 112 TYR A N 1
ATOM 904 C CA . TYR A 1 112 ? 30.593 9.639 -46.248 1.00 80.25 112 TYR A CA 1
ATOM 905 C C . TYR A 1 112 ? 31.606 10.775 -46.044 1.00 80.25 112 TYR A C 1
ATOM 907 O O . TYR A 1 112 ? 32.233 11.211 -47.005 1.00 80.25 112 TYR A O 1
ATOM 915 N N . PHE A 1 113 ? 31.817 11.223 -44.800 1.00 81.62 113 PHE A N 1
ATOM 916 C CA . PHE A 1 113 ? 32.803 12.270 -44.498 1.00 81.62 113 PHE A CA 1
ATOM 917 C C . PHE A 1 113 ? 34.255 11.789 -44.593 1.00 81.62 113 PHE A C 1
ATOM 919 O O . PHE A 1 113 ? 35.122 12.550 -45.012 1.00 81.62 113 PHE A O 1
ATOM 926 N N . ALA A 1 114 ? 34.531 10.541 -44.212 1.00 81.31 114 ALA A N 1
ATOM 927 C CA . ALA A 1 114 ? 35.872 9.963 -44.267 1.00 81.31 114 ALA A CA 1
ATOM 928 C C . ALA A 1 114 ? 36.308 9.587 -45.695 1.00 81.31 114 ALA A C 1
ATOM 930 O O . ALA A 1 114 ? 37.496 9.381 -45.931 1.00 81.31 114 ALA A O 1
ATOM 931 N N . GLY A 1 115 ? 35.367 9.466 -46.639 1.00 80.62 115 GLY A N 1
ATOM 932 C CA . GLY A 1 115 ? 35.641 9.041 -48.014 1.00 80.62 115 GLY A CA 1
ATOM 933 C C . GLY A 1 115 ? 36.075 7.574 -48.147 1.00 80.62 115 GLY A C 1
ATOM 934 O O . GLY A 1 115 ? 36.520 7.173 -49.221 1.00 80.62 115 GLY A O 1
ATOM 935 N N . ASP A 1 116 ? 35.949 6.768 -47.085 1.00 79.25 116 ASP A N 1
ATOM 936 C CA . ASP A 1 116 ? 36.353 5.359 -47.059 1.00 79.25 116 ASP A CA 1
ATOM 937 C C . ASP A 1 116 ? 35.158 4.434 -46.775 1.00 79.25 116 ASP A C 1
ATOM 939 O O . ASP A 1 116 ? 34.674 4.292 -45.647 1.00 79.25 116 ASP A O 1
ATOM 943 N N . ILE A 1 117 ? 34.704 3.753 -47.831 1.00 74.81 117 ILE A N 1
ATOM 944 C CA . ILE A 1 117 ? 33.591 2.792 -47.822 1.00 74.81 117 ILE A CA 1
ATOM 945 C C . ILE A 1 117 ? 33.846 1.594 -46.885 1.00 74.81 117 ILE A C 1
ATOM 947 O O . ILE A 1 117 ? 32.898 0.947 -46.436 1.00 74.81 117 ILE A O 1
ATOM 951 N N . LYS A 1 118 ? 35.111 1.291 -46.547 1.00 76.69 118 LYS A N 1
ATOM 952 C CA . LYS A 1 118 ? 35.472 0.150 -45.686 1.00 76.69 118 LYS A CA 1
ATOM 953 C C . LYS A 1 118 ? 34.895 0.287 -44.280 1.00 76.69 118 LYS A C 1
ATOM 955 O O . LYS A 1 118 ? 34.565 -0.725 -43.664 1.00 76.69 118 LYS A O 1
ATOM 960 N N . VAL A 1 119 ? 34.704 1.518 -43.800 1.00 69.56 119 VAL A N 1
ATOM 961 C CA . VAL A 1 119 ? 34.104 1.777 -42.485 1.00 69.56 119 VAL A CA 1
ATOM 962 C C . VAL A 1 119 ? 32.646 1.305 -42.438 1.00 69.56 119 VAL A C 1
ATOM 964 O O . VAL A 1 119 ? 32.233 0.680 -41.463 1.00 69.56 119 VAL A O 1
ATOM 967 N N . ALA A 1 120 ? 31.885 1.490 -43.521 1.00 67.75 120 ALA A N 1
ATOM 968 C CA . ALA A 1 120 ? 30.501 1.021 -43.606 1.00 67.75 120 ALA A CA 1
ATOM 969 C C . ALA A 1 120 ? 30.399 -0.518 -43.609 1.00 67.75 120 ALA A C 1
ATOM 971 O O . ALA A 1 120 ? 29.493 -1.084 -42.998 1.00 67.75 120 ALA A O 1
ATOM 972 N N . ILE A 1 121 ? 31.353 -1.208 -44.248 1.00 73.25 121 ILE A N 1
ATOM 973 C CA . ILE A 1 121 ? 31.394 -2.679 -44.298 1.00 73.25 121 ILE A CA 1
ATOM 974 C C . ILE A 1 121 ? 31.702 -3.262 -42.912 1.00 73.25 121 ILE A C 1
ATOM 976 O O . ILE A 1 121 ? 31.025 -4.197 -42.483 1.00 73.25 121 ILE A O 1
ATOM 980 N N . ILE A 1 122 ? 32.662 -2.681 -42.183 1.00 74.69 122 ILE A N 1
ATOM 981 C CA . ILE A 1 122 ? 33.041 -3.122 -40.828 1.00 74.69 122 ILE A CA 1
ATOM 982 C C . ILE A 1 122 ? 31.878 -2.949 -39.836 1.00 74.69 122 ILE A C 1
ATOM 984 O O . ILE A 1 122 ? 31.689 -3.787 -38.956 1.00 74.69 122 ILE A O 1
ATOM 988 N N . CYS A 1 123 ? 31.053 -1.912 -40.000 1.00 69.31 123 CYS A N 1
ATOM 989 C CA . CYS A 1 123 ? 29.899 -1.657 -39.135 1.00 69.31 123 CYS A CA 1
ATOM 990 C C . CYS A 1 123 ? 28.629 -2.452 -39.510 1.00 69.31 123 CYS A C 1
ATOM 992 O O . CYS A 1 123 ? 27.652 -2.423 -38.766 1.00 69.31 123 CYS A O 1
ATOM 994 N N . SER A 1 124 ? 28.613 -3.190 -40.624 1.00 71.25 124 SER A N 1
ATOM 995 C CA . SER A 1 124 ? 27.426 -3.931 -41.095 1.00 71.25 124 SER A CA 1
ATOM 996 C C . SER A 1 124 ? 26.990 -5.156 -40.255 1.00 71.25 124 SER A C 1
ATOM 998 O O . SER A 1 124 ? 25.785 -5.373 -40.120 1.00 71.25 124 SER A O 1
ATOM 1000 N N . PRO A 1 125 ? 27.876 -5.955 -39.621 1.00 72.12 125 PRO A N 1
ATOM 1001 C CA . PRO A 1 125 ? 27.445 -7.098 -38.795 1.00 72.12 125 PRO A CA 1
ATOM 1002 C C . PRO A 1 125 ? 26.738 -6.646 -37.512 1.00 72.12 125 PRO A C 1
ATOM 1004 O O . PRO A 1 125 ? 25.846 -7.310 -36.982 1.00 72.12 125 PRO A O 1
ATOM 1007 N N . PHE A 1 126 ? 27.153 -5.477 -37.047 1.00 67.56 126 PHE A N 1
ATOM 1008 C CA . PHE A 1 126 ? 26.706 -4.786 -35.859 1.00 67.56 126 PHE A CA 1
ATOM 1009 C C . PHE A 1 126 ? 25.255 -4.300 -36.013 1.00 67.56 126 PHE A C 1
ATOM 1011 O O . PHE A 1 126 ? 24.440 -4.528 -35.116 1.00 67.56 126 PHE A O 1
ATOM 1018 N N . THR A 1 127 ? 24.886 -3.715 -37.160 1.00 68.50 127 THR A N 1
ATOM 1019 C CA . THR A 1 127 ? 23.504 -3.273 -37.445 1.00 68.50 127 THR A CA 1
ATOM 1020 C C . THR A 1 127 ? 22.517 -4.440 -37.533 1.00 68.50 127 THR A C 1
ATOM 1022 O O . THR A 1 127 ? 21.392 -4.340 -37.041 1.00 68.50 127 THR A O 1
ATOM 1025 N N . LEU A 1 128 ? 22.952 -5.586 -38.066 1.00 71.00 128 LEU A N 1
ATOM 1026 C CA . LEU A 1 128 ? 22.148 -6.811 -38.116 1.00 71.00 128 LEU A CA 1
ATOM 1027 C C . LEU A 1 128 ? 21.871 -7.387 -36.718 1.00 71.00 128 LEU A C 1
ATOM 1029 O O . LEU A 1 128 ? 20.760 -7.854 -36.463 1.00 71.00 128 LEU A O 1
ATOM 1033 N N . THR A 1 129 ? 22.831 -7.304 -35.788 1.00 71.19 129 THR A N 1
ATOM 1034 C CA . THR A 1 129 ? 22.617 -7.715 -34.387 1.00 71.19 129 THR A CA 1
ATOM 1035 C C . THR A 1 129 ? 21.621 -6.798 -33.673 1.00 71.19 129 THR A C 1
ATOM 1037 O O . THR A 1 129 ? 20.746 -7.290 -32.961 1.00 71.19 129 THR A O 1
ATOM 1040 N N . GLY A 1 130 ? 21.686 -5.483 -33.912 1.00 66.88 130 GLY A N 1
ATOM 1041 C CA . GLY A 1 130 ? 20.709 -4.521 -33.382 1.00 66.88 130 GLY A CA 1
ATOM 1042 C C . GLY A 1 130 ? 19.277 -4.793 -33.865 1.00 66.88 130 GLY A C 1
ATOM 1043 O O . GLY A 1 130 ? 18.343 -4.815 -33.063 1.00 66.88 130 GLY A O 1
ATOM 1044 N N . LEU A 1 131 ? 19.103 -5.088 -35.158 1.00 68.69 131 LEU A N 1
ATOM 1045 C CA . LEU A 1 131 ? 17.806 -5.458 -35.742 1.00 68.69 131 LEU A CA 1
ATOM 1046 C C . LEU A 1 131 ? 17.277 -6.805 -35.222 1.00 68.69 131 LEU A C 1
ATOM 1048 O O . LEU A 1 131 ? 16.074 -6.953 -35.003 1.00 68.69 131 LEU A O 1
ATOM 1052 N N . TYR A 1 132 ? 18.159 -7.779 -34.986 1.00 73.94 132 TYR A N 1
ATOM 1053 C CA . TYR A 1 132 ? 17.788 -9.070 -34.405 1.00 73.94 132 TYR A CA 1
ATOM 1054 C C . TYR A 1 132 ? 17.264 -8.923 -32.968 1.00 73.94 132 TYR A C 1
ATOM 1056 O O . TYR A 1 132 ? 16.232 -9.502 -32.626 1.00 73.94 132 TYR A O 1
ATOM 1064 N N . ILE A 1 133 ? 17.917 -8.093 -32.147 1.00 69.25 133 ILE A N 1
ATOM 1065 C CA . ILE A 1 133 ? 17.473 -7.803 -30.776 1.00 69.25 133 ILE A CA 1
ATOM 1066 C C . ILE A 1 133 ? 16.118 -7.085 -30.775 1.00 69.25 133 ILE A C 1
ATOM 1068 O O . ILE A 1 133 ? 1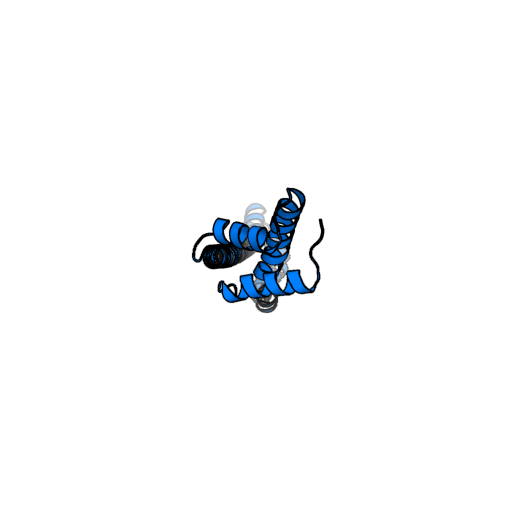5.291 -7.398 -29.933 1.00 69.25 133 ILE A O 1
ATOM 1072 N N . LEU A 1 134 ? 15.829 -6.197 -31.732 1.00 66.50 134 LEU A N 1
ATOM 1073 C CA . LEU A 1 134 ? 14.494 -5.589 -31.869 1.00 66.50 134 LEU A CA 1
ATOM 1074 C C . LEU A 1 134 ? 13.417 -6.602 -32.286 1.00 66.50 134 LEU A C 1
ATOM 1076 O O . LEU A 1 134 ? 12.285 -6.540 -31.815 1.00 66.50 134 LEU A O 1
ATOM 1080 N N . ARG A 1 135 ? 13.756 -7.545 -33.174 1.00 67.75 135 ARG A N 1
ATOM 1081 C CA . ARG A 1 135 ? 12.823 -8.560 -33.696 1.00 67.75 135 ARG A CA 1
ATOM 1082 C C . ARG A 1 135 ? 12.430 -9.599 -32.643 1.00 67.75 135 ARG A C 1
ATOM 1084 O O . ARG A 1 135 ? 11.303 -10.086 -32.672 1.00 67.75 135 ARG A O 1
ATOM 1091 N N . TYR A 1 136 ? 13.359 -9.938 -31.751 1.00 69.75 136 TYR A N 1
ATOM 1092 C CA . TYR A 1 136 ? 13.205 -10.981 -30.730 1.00 69.75 136 TYR A CA 1
ATOM 1093 C C . TYR A 1 136 ? 13.289 -10.434 -29.296 1.00 69.75 136 TYR A C 1
ATOM 1095 O O . TYR A 1 136 ? 13.429 -11.195 -28.337 1.00 69.75 136 TYR A O 1
ATOM 1103 N N . GLY A 1 137 ? 13.215 -9.111 -29.157 1.00 59.12 137 GLY A N 1
ATOM 1104 C CA . GLY A 1 137 ? 13.388 -8.366 -27.919 1.00 59.12 137 GLY A CA 1
ATOM 1105 C C . GLY A 1 137 ? 12.260 -8.604 -26.931 1.00 59.12 137 GLY A C 1
ATOM 1106 O O . GLY A 1 137 ? 11.259 -7.906 -26.942 1.00 59.12 137 GLY A O 1
ATOM 1107 N N . ILE A 1 138 ? 12.504 -9.598 -26.082 1.00 58.66 138 ILE A N 1
ATOM 1108 C CA . ILE A 1 138 ? 12.031 -9.811 -24.714 1.00 58.66 138 ILE A CA 1
ATOM 1109 C C . ILE A 1 138 ? 10.504 -9.817 -24.508 1.00 58.66 138 ILE A C 1
ATOM 1111 O O . ILE A 1 138 ? 9.834 -8.800 -24.359 1.00 58.66 138 ILE A O 1
ATOM 1115 N N . ASP A 1 139 ? 9.964 -11.032 -24.388 1.00 59.75 139 ASP A N 1
ATOM 1116 C CA . ASP A 1 139 ? 8.577 -11.284 -23.996 1.00 59.75 139 ASP A CA 1
ATOM 1117 C C . ASP A 1 139 ? 8.384 -11.081 -22.479 1.00 59.75 139 ASP A C 1
ATOM 1119 O O . ASP A 1 139 ? 8.580 -11.982 -21.656 1.00 59.75 139 ASP A O 1
ATOM 1123 N N . TYR A 1 140 ? 8.008 -9.861 -22.096 1.00 55.50 140 TYR A N 1
ATOM 1124 C CA . TYR A 1 140 ? 7.786 -9.464 -20.703 1.00 55.50 140 TYR A CA 1
ATOM 1125 C C . TYR A 1 140 ? 6.372 -9.742 -20.178 1.00 55.50 140 TYR A C 1
ATOM 1127 O O . TYR A 1 140 ? 6.073 -9.372 -19.038 1.00 55.50 140 TYR A O 1
ATOM 1135 N N . LYS A 1 141 ? 5.505 -10.459 -20.914 1.00 53.06 141 LYS A N 1
ATOM 1136 C CA . LYS A 1 141 ? 4.199 -10.903 -20.373 1.00 53.06 141 LYS A CA 1
ATOM 1137 C C . LYS A 1 141 ? 4.346 -11.661 -19.045 1.00 53.06 141 LYS A C 1
ATOM 1139 O O . LYS A 1 141 ? 3.456 -11.613 -18.199 1.00 53.06 141 LYS A O 1
ATOM 1144 N N . LYS A 1 142 ? 5.507 -12.288 -18.817 1.00 50.75 142 LYS A N 1
ATOM 1145 C CA . LYS A 1 142 ? 5.892 -12.924 -17.546 1.00 50.75 142 LYS A CA 1
ATOM 1146 C C . LYS A 1 142 ? 6.093 -11.957 -16.370 1.00 50.75 142 LYS A C 1
ATOM 1148 O O . LYS A 1 142 ? 5.887 -12.362 -15.232 1.00 50.75 142 LYS A O 1
ATOM 1153 N N . PHE A 1 143 ? 6.497 -10.711 -16.612 1.00 50.12 143 PHE A N 1
ATOM 1154 C CA . PHE A 1 143 ? 6.783 -9.731 -15.558 1.00 50.12 143 PHE A CA 1
ATOM 1155 C C . PHE A 1 143 ? 5.518 -9.009 -15.077 1.00 50.12 143 PHE A C 1
ATOM 1157 O O . PHE A 1 143 ? 5.341 -8.822 -13.875 1.00 50.12 143 PHE A O 1
ATOM 1164 N N . ALA A 1 144 ? 4.598 -8.684 -15.993 1.00 50.06 144 ALA A N 1
ATOM 1165 C CA . ALA A 1 144 ? 3.327 -8.028 -15.664 1.00 50.06 144 ALA A CA 1
ATOM 1166 C C . ALA A 1 144 ? 2.431 -8.881 -14.742 1.00 50.06 144 ALA A C 1
ATOM 1168 O O . ALA A 1 144 ? 1.741 -8.348 -13.876 1.00 50.06 144 ALA A O 1
ATOM 1169 N N . LEU A 1 145 ? 2.494 -10.211 -14.866 1.00 53.09 145 LEU A N 1
ATOM 1170 C CA . LEU A 1 145 ? 1.738 -11.137 -14.015 1.00 53.09 145 LEU A CA 1
ATOM 1171 C C . LEU A 1 145 ? 2.229 -11.176 -12.559 1.00 53.09 145 LEU A C 1
ATOM 1173 O O . LEU A 1 145 ? 1.473 -11.586 -11.685 1.00 53.09 145 LEU A O 1
ATOM 1177 N N . ARG A 1 146 ? 3.456 -10.723 -12.265 1.00 50.19 146 ARG A N 1
ATOM 1178 C CA . ARG A 1 146 ? 4.021 -10.759 -10.904 1.00 50.19 146 ARG A CA 1
ATOM 1179 C C . ARG A 1 146 ? 3.521 -9.632 -9.995 1.00 50.19 146 ARG A C 1
ATOM 1181 O O . ARG A 1 146 ? 3.665 -9.737 -8.787 1.00 50.19 146 ARG A O 1
ATOM 1188 N N . TYR A 1 147 ? 2.932 -8.583 -10.568 1.00 52.31 147 TYR A N 1
ATOM 1189 C CA . TYR A 1 147 ? 2.338 -7.458 -9.831 1.00 52.31 147 TYR A CA 1
ATOM 1190 C C . TYR A 1 147 ? 0.804 -7.544 -9.727 1.00 52.31 147 TYR A C 1
ATOM 1192 O O . TYR A 1 147 ? 0.165 -6.641 -9.186 1.00 52.31 147 TYR A O 1
ATOM 1200 N N . LEU A 1 148 ? 0.212 -8.612 -10.273 1.00 52.06 148 LEU A N 1
ATOM 1201 C CA . LEU A 1 148 ? -1.230 -8.873 -10.266 1.00 52.06 148 LEU A CA 1
ATOM 1202 C C . LEU A 1 148 ? -1.676 -9.864 -9.175 1.00 52.06 148 LEU A C 1
ATOM 1204 O O . LEU A 1 148 ? -2.884 -9.993 -8.978 1.00 52.06 148 LEU A O 1
ATOM 1208 N N . TYR A 1 149 ? -0.739 -10.504 -8.465 1.00 44.69 149 TYR A N 1
ATOM 1209 C CA . TYR A 1 149 ? -0.994 -11.366 -7.303 1.00 44.69 149 TYR A CA 1
ATOM 1210 C C . TYR A 1 149 ? -0.492 -10.710 -6.021 1.00 44.69 149 TYR A C 1
ATOM 1212 O O . TYR A 1 149 ? 0.659 -10.218 -6.037 1.00 44.69 149 TYR A O 1
#

pLDDT: mean 81.88, std 12.24, range [44.69, 95.56]

Radius of gyration: 31.01 Å; chains: 1; bounding box: 60×25×82 Å

Secondary structure (DSSP, 8-state):
----HHHHHHHHHHHHHTT---HHHHHHHHHHHHHHHHHHHHTT--HHHHHHHHHHHH-TTHHHHHHHHHHHHHHHHHHHHHHHHHHHHHHHHHHHHHHHHHHHHHHHHHHHHHT-THHHHHTHHHHHHHHHHHHS---THHHHGGG--